Protein AF-A0A6L8C706-F1 (afdb_monomer)

pLDDT: mean 71.04, std 16.77, range [34.81, 89.0]

Structure (mmCIF, N/CA/C/O backbone):
data_AF-A0A6L8C706-F1
#
_entry.id   AF-A0A6L8C706-F1
#
loop_
_atom_site.group_PDB
_atom_site.id
_atom_site.type_symbol
_atom_site.label_atom_id
_atom_site.label_alt_id
_atom_site.label_comp_id
_atom_site.label_asym_id
_atom_site.label_entity_id
_atom_site.label_seq_id
_atom_site.pdbx_PDB_ins_code
_atom_site.Cartn_x
_atom_site.Cartn_y
_atom_site.Cartn_z
_atom_site.occupancy
_atom_site.B_iso_or_equiv
_atom_site.auth_seq_id
_atom_site.auth_comp_id
_atom_site.auth_asym_id
_atom_site.auth_atom_id
_atom_site.pdbx_PDB_model_num
ATOM 1 N N . MET A 1 1 ? 4.027 15.608 -23.611 1.00 65.1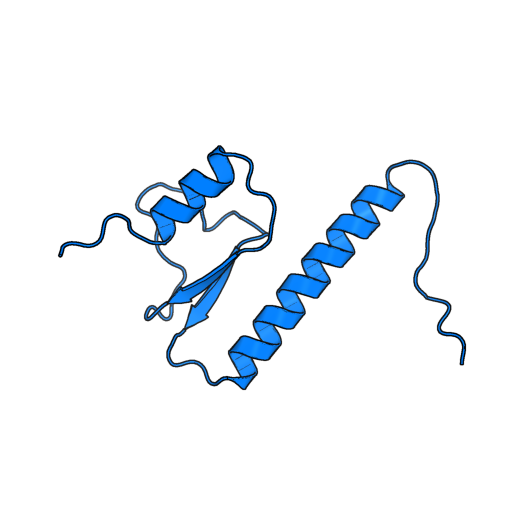9 1 MET A N 1
ATOM 2 C CA . MET A 1 1 ? 3.405 16.064 -22.347 1.00 65.19 1 MET A CA 1
ATOM 3 C C . MET A 1 1 ? 4.280 15.577 -21.198 1.00 65.19 1 MET A C 1
ATOM 5 O O . MET A 1 1 ? 4.628 14.403 -21.201 1.00 65.19 1 MET A O 1
ATOM 9 N N . LYS A 1 2 ? 4.740 16.453 -20.296 1.00 69.62 2 LYS A N 1
ATOM 10 C CA . LYS A 1 2 ? 5.639 16.053 -19.197 1.00 69.62 2 LYS A CA 1
ATOM 11 C C . LYS A 1 2 ? 4.795 15.627 -17.981 1.00 69.62 2 LYS A C 1
ATOM 13 O O . LYS A 1 2 ? 3.790 16.289 -17.727 1.00 69.62 2 LYS A O 1
ATOM 18 N N . PRO A 1 3 ? 5.154 14.557 -17.249 1.00 79.38 3 PRO A N 1
ATOM 19 C CA . PRO A 1 3 ? 4.415 14.149 -16.054 1.00 79.38 3 PRO A CA 1
ATOM 20 C C . PRO A 1 3 ? 4.396 15.257 -14.993 1.00 79.38 3 PRO A C 1
ATOM 22 O O . PRO A 1 3 ? 5.424 15.891 -14.756 1.00 79.38 3 PRO A O 1
ATOM 25 N N . SER A 1 4 ? 3.247 15.465 -14.346 1.00 82.69 4 SER A N 1
ATOM 26 C CA . SER A 1 4 ? 3.056 16.544 -13.364 1.00 82.69 4 SER A CA 1
ATOM 27 C C . SER A 1 4 ? 3.665 16.242 -11.991 1.00 82.69 4 SER A C 1
ATOM 29 O O . SER A 1 4 ? 4.140 17.156 -11.327 1.00 82.69 4 SER A O 1
ATOM 31 N N . PHE A 1 5 ? 3.663 14.975 -11.560 1.00 80.56 5 PHE A N 1
ATOM 32 C CA . PHE A 1 5 ? 4.131 14.559 -10.232 1.00 80.56 5 PHE A CA 1
ATOM 33 C C . PHE A 1 5 ? 4.775 13.173 -10.273 1.00 80.56 5 PHE A C 1
ATOM 35 O O . PHE A 1 5 ? 4.429 12.343 -11.118 1.00 80.56 5 PHE A O 1
ATOM 42 N N . ARG A 1 6 ? 5.675 12.893 -9.323 1.00 82.88 6 ARG A N 1
ATOM 43 C CA . ARG A 1 6 ? 6.043 11.512 -8.985 1.00 82.88 6 ARG A CA 1
ATOM 44 C C . ARG A 1 6 ? 4.964 10.936 -8.066 1.00 82.88 6 ARG A C 1
ATOM 46 O O . ARG A 1 6 ? 4.407 11.656 -7.241 1.00 82.88 6 ARG A O 1
ATOM 53 N N . GLY A 1 7 ? 4.686 9.636 -8.181 1.00 81.25 7 GLY A N 1
ATOM 54 C CA . GLY A 1 7 ? 3.664 8.974 -7.354 1.00 81.25 7 GLY A CA 1
ATOM 55 C C . GLY A 1 7 ? 3.932 9.108 -5.851 1.00 81.25 7 GLY A C 1
ATOM 56 O O . GLY A 1 7 ? 3.009 9.344 -5.083 1.00 81.25 7 GLY A O 1
ATOM 57 N N . ALA A 1 8 ? 5.206 9.057 -5.458 1.00 79.31 8 ALA A N 1
ATOM 58 C CA . ALA A 1 8 ? 5.642 9.282 -4.085 1.00 79.31 8 ALA A CA 1
ATOM 59 C C . ALA A 1 8 ? 5.224 10.667 -3.544 1.00 79.31 8 ALA A C 1
ATOM 61 O O . ALA A 1 8 ? 4.588 10.772 -2.497 1.00 79.31 8 ALA A O 1
ATOM 62 N N . ASP A 1 9 ? 5.508 11.726 -4.306 1.00 82.62 9 ASP A N 1
ATOM 63 C CA . ASP A 1 9 ? 5.180 13.102 -3.918 1.00 82.62 9 ASP A CA 1
ATOM 64 C C . ASP A 1 9 ? 3.660 13.320 -3.826 1.00 82.62 9 ASP A C 1
ATOM 66 O O . ASP A 1 9 ? 3.178 14.096 -2.998 1.00 82.62 9 ASP A O 1
ATOM 70 N N . LEU A 1 10 ? 2.887 12.628 -4.672 1.00 85.62 10 LEU A N 1
ATOM 71 C CA . LEU A 1 10 ? 1.427 12.672 -4.638 1.00 85.62 10 LEU A CA 1
ATOM 72 C C . LEU A 1 10 ? 0.871 12.060 -3.347 1.00 85.62 10 LEU A C 1
ATOM 74 O O . LEU A 1 10 ? -0.036 12.639 -2.757 1.00 85.62 10 LEU A O 1
ATOM 78 N N . ILE A 1 11 ? 1.422 10.937 -2.882 1.00 85.19 11 ILE A N 1
ATOM 79 C CA . ILE A 1 11 ? 0.979 10.288 -1.638 1.00 85.19 11 ILE A CA 1
ATOM 80 C C . ILE A 1 11 ? 1.201 11.208 -0.443 1.00 85.19 11 ILE A C 1
ATOM 82 O O . ILE A 1 11 ? 0.266 11.437 0.324 1.00 85.19 11 ILE A O 1
ATOM 86 N N . GLY A 1 12 ? 2.385 11.820 -0.340 1.00 83.38 12 GLY A N 1
ATOM 87 C CA . GLY A 1 12 ? 2.664 12.800 0.711 1.00 83.38 12 GLY A CA 1
ATOM 88 C C . GLY A 1 12 ? 1.654 13.955 0.709 1.00 83.38 12 GLY A C 1
ATOM 89 O O . GLY A 1 12 ? 1.142 14.341 1.760 1.00 83.38 12 GLY A O 1
ATOM 90 N N . LYS A 1 13 ? 1.283 14.468 -0.475 1.00 86.44 13 LYS A N 1
ATOM 91 C CA . LYS A 1 13 ? 0.238 15.501 -0.607 1.00 86.44 13 LYS A CA 1
ATOM 92 C C . LYS A 1 13 ? -1.146 15.005 -0.191 1.00 86.44 13 LYS A C 1
ATOM 94 O O . LYS A 1 13 ? -1.850 15.716 0.519 1.00 86.44 13 LYS A O 1
ATOM 99 N N . LEU A 1 14 ? -1.539 13.802 -0.608 1.00 87.31 14 LEU A N 1
ATOM 100 C CA . LEU A 1 14 ? -2.828 13.211 -0.244 1.00 87.31 14 LEU A CA 1
ATOM 101 C C . LEU A 1 14 ? -2.950 13.045 1.275 1.00 87.31 14 LEU A C 1
ATOM 103 O O . LEU A 1 14 ? -3.962 13.445 1.851 1.00 87.31 14 LEU A O 1
ATOM 107 N N . ARG A 1 15 ? -1.907 12.529 1.935 1.00 85.62 15 ARG A N 1
ATOM 108 C CA . ARG A 1 15 ? -1.877 12.380 3.397 1.00 85.62 15 ARG A CA 1
ATOM 109 C C . ARG A 1 15 ? -1.950 13.720 4.118 1.00 85.62 15 ARG A C 1
ATOM 111 O O . ARG A 1 15 ? -2.773 13.864 5.020 1.00 85.62 15 ARG A O 1
ATOM 118 N N . LYS A 1 16 ? -1.179 14.719 3.674 1.00 86.69 16 LYS A N 1
ATOM 119 C CA . LYS A 1 16 ? -1.240 16.091 4.217 1.00 86.69 16 LYS A CA 1
ATOM 120 C C . LYS A 1 16 ? -2.633 16.717 4.068 1.00 86.69 16 LYS A C 1
ATOM 122 O O . LYS A 1 16 ? -3.065 17.443 4.954 1.00 86.69 16 LYS A O 1
ATOM 127 N N . ASN A 1 17 ? -3.369 16.360 3.013 1.00 89.00 17 ASN A N 1
ATOM 128 C CA . ASN A 1 17 ? -4.751 16.793 2.783 1.00 89.00 17 ASN A CA 1
ATOM 129 C C . ASN A 1 17 ? -5.809 15.932 3.505 1.00 89.00 17 ASN A C 1
ATOM 131 O O . ASN A 1 17 ? -7.001 16.074 3.242 1.00 89.00 17 ASN A O 1
ATOM 135 N N . GLY A 1 18 ? -5.404 15.028 4.401 1.00 84.31 18 GLY A N 1
ATOM 136 C CA . GLY A 1 18 ? -6.327 14.233 5.212 1.00 84.31 18 GLY A CA 1
ATOM 137 C C . GLY A 1 18 ? -6.906 13.003 4.511 1.00 84.31 18 GLY A C 1
ATOM 138 O O . GLY A 1 18 ? -7.887 12.438 4.997 1.00 84.31 18 GLY A O 1
ATOM 139 N N . PHE A 1 19 ? -6.320 12.549 3.401 1.00 87.94 19 PHE A N 1
ATOM 140 C CA . PHE A 1 19 ? -6.702 11.281 2.782 1.00 87.94 19 PHE A CA 1
ATOM 141 C C . PHE A 1 19 ? -6.317 10.111 3.701 1.00 87.94 19 PHE A C 1
ATOM 143 O O . PHE A 1 19 ? -5.140 9.909 3.998 1.00 87.94 19 PHE A O 1
ATOM 150 N N . LYS A 1 20 ? -7.303 9.328 4.154 1.00 84.75 20 LYS A N 1
ATOM 151 C CA . LYS A 1 20 ? -7.137 8.271 5.179 1.00 84.75 20 LYS A CA 1
ATOM 152 C C . LYS A 1 20 ? -7.302 6.843 4.656 1.00 84.75 20 LYS A C 1
ATOM 154 O O . LYS A 1 20 ? -7.214 5.904 5.439 1.00 84.75 20 LYS A O 1
ATOM 159 N N . TYR A 1 21 ? -7.562 6.672 3.364 1.00 86.81 21 TYR A N 1
ATOM 160 C CA . TYR A 1 21 ? -7.761 5.346 2.781 1.00 86.81 21 TYR A CA 1
ATOM 161 C C . TYR A 1 21 ? -6.432 4.658 2.468 1.00 86.81 21 TYR A C 1
ATOM 163 O O . TYR A 1 21 ? -5.417 5.342 2.285 1.00 86.81 21 TYR A O 1
ATOM 171 N N . PRO A 1 22 ? -6.416 3.322 2.384 1.00 87.88 22 PRO A N 1
ATOM 172 C CA . PRO A 1 22 ? -5.228 2.603 1.966 1.00 87.88 22 PRO A CA 1
ATOM 173 C C . PRO A 1 22 ? -4.841 2.947 0.526 1.00 87.88 22 PRO A C 1
ATOM 175 O O . PRO A 1 22 ? -5.702 3.194 -0.319 1.00 87.88 22 PRO A O 1
ATOM 178 N N . ILE A 1 23 ? -3.540 2.988 0.252 1.00 88.44 23 ILE A N 1
ATOM 179 C CA . ILE A 1 23 ? -2.993 3.262 -1.078 1.00 88.44 23 ILE A CA 1
ATOM 180 C C . ILE A 1 23 ? -2.129 2.076 -1.498 1.00 88.44 23 ILE A C 1
ATOM 182 O O . ILE A 1 23 ? -1.196 1.710 -0.786 1.00 88.44 23 ILE A O 1
ATOM 186 N N . LEU A 1 24 ? -2.417 1.495 -2.663 1.00 88.38 24 LEU A N 1
ATOM 187 C CA . LEU A 1 24 ? -1.575 0.474 -3.282 1.00 88.38 24 LEU A CA 1
ATOM 188 C C . LEU A 1 24 ? -0.850 1.066 -4.489 1.00 88.38 24 LEU A C 1
ATOM 190 O O . LEU A 1 24 ? -1.478 1.472 -5.469 1.00 88.38 24 LEU A O 1
ATOM 194 N N . MET A 1 25 ? 0.477 1.116 -4.440 1.00 87.44 25 MET A N 1
ATOM 195 C CA . MET A 1 25 ? 1.283 1.632 -5.542 1.00 87.44 25 MET A CA 1
ATOM 196 C C . MET A 1 25 ? 1.668 0.533 -6.527 1.00 87.44 25 MET A C 1
ATOM 198 O O . MET A 1 25 ? 2.362 -0.412 -6.168 1.00 87.44 25 MET A O 1
ATOM 202 N N . LEU A 1 26 ? 1.335 0.718 -7.805 1.00 88.00 26 LEU A N 1
ATOM 203 C CA . LEU A 1 26 ? 1.867 -0.102 -8.897 1.00 88.00 26 LEU A CA 1
ATOM 204 C C . LEU A 1 26 ? 3.134 0.539 -9.468 1.00 88.00 26 LEU A C 1
ATOM 206 O O . LEU A 1 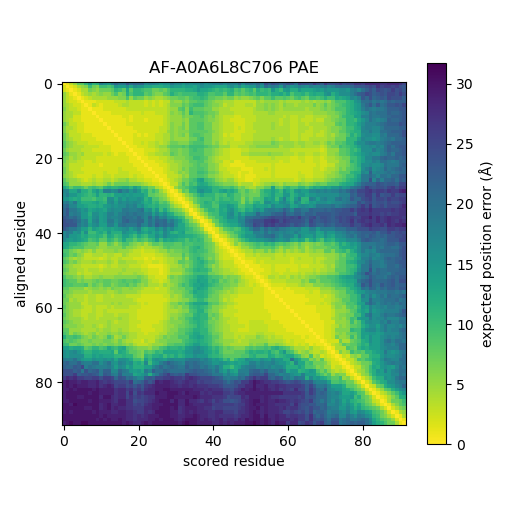26 ? 3.077 1.561 -10.159 1.00 88.00 26 LEU A O 1
ATOM 210 N N . THR A 1 27 ? 4.290 -0.064 -9.207 1.00 84.56 27 THR A N 1
ATOM 211 C CA . THR A 1 27 ? 5.597 0.521 -9.542 1.00 84.56 27 THR A CA 1
ATOM 212 C C . THR A 1 27 ? 6.450 -0.414 -10.394 1.00 84.56 27 THR A C 1
ATOM 214 O O . THR A 1 27 ? 6.357 -1.622 -10.287 1.00 84.56 27 THR A O 1
ATOM 217 N N . GLY A 1 28 ? 7.293 0.127 -11.276 1.00 80.88 28 GLY A N 1
ATOM 218 C CA . GLY A 1 28 ? 8.315 -0.679 -11.966 1.00 80.88 28 GLY A CA 1
ATOM 219 C C . GLY A 1 28 ? 9.543 -0.968 -11.094 1.00 80.88 28 GLY A C 1
ATOM 220 O O . GLY A 1 28 ? 10.464 -1.646 -11.535 1.00 80.88 28 GLY A O 1
ATOM 221 N N . GLN A 1 29 ? 9.590 -0.405 -9.886 1.00 70.12 29 GLN A N 1
ATOM 222 C CA . GLN A 1 29 ? 10.692 -0.575 -8.948 1.00 70.12 29 GLN A CA 1
ATOM 223 C C . GLN A 1 29 ? 10.422 -1.785 -8.051 1.00 70.12 29 GLN A C 1
ATOM 225 O O . GLN A 1 29 ? 9.325 -1.946 -7.528 1.00 70.12 29 GLN A O 1
ATOM 230 N N . ILE A 1 30 ? 11.437 -2.631 -7.877 1.00 58.72 30 ILE A N 1
ATOM 231 C CA . ILE A 1 30 ? 11.360 -3.850 -7.052 1.00 58.72 30 ILE A CA 1
ATOM 232 C C . ILE A 1 30 ? 11.499 -3.504 -5.557 1.00 58.72 30 ILE A C 1
ATOM 234 O O . ILE A 1 30 ? 11.129 -4.282 -4.684 1.00 58.72 30 ILE A O 1
ATOM 238 N N . THR A 1 31 ? 12.016 -2.314 -5.254 1.00 60.16 31 THR A N 1
ATOM 239 C CA . THR A 1 31 ? 12.208 -1.794 -3.901 1.00 60.16 31 THR A CA 1
ATOM 240 C C . THR A 1 31 ? 11.206 -0.686 -3.593 1.00 60.16 31 THR A C 1
ATOM 242 O O . THR A 1 31 ? 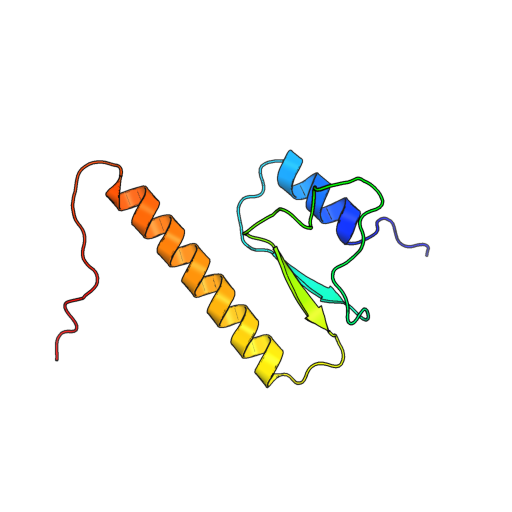10.706 -0.021 -4.505 1.00 60.16 31 THR A O 1
ATOM 245 N N . ALA A 1 32 ? 10.929 -0.481 -2.300 1.00 58.56 32 ALA A N 1
ATOM 246 C CA . ALA A 1 32 ? 10.097 0.622 -1.831 1.00 58.56 32 ALA A CA 1
ATOM 247 C C . ALA A 1 32 ? 10.541 1.944 -2.487 1.00 58.56 32 ALA A C 1
ATOM 249 O O . ALA A 1 32 ? 11.751 2.214 -2.536 1.00 58.56 32 ALA A O 1
ATOM 250 N N . PRO A 1 33 ? 9.604 2.776 -2.983 1.00 58.03 33 PRO A N 1
ATOM 251 C CA . PRO A 1 33 ? 9.953 4.054 -3.581 1.00 58.03 33 PRO A CA 1
ATOM 252 C C . PRO A 1 33 ? 10.747 4.882 -2.572 1.00 58.03 33 PRO A C 1
ATOM 254 O O . PRO A 1 33 ? 10.233 5.261 -1.519 1.00 58.03 33 PRO A O 1
ATOM 257 N N . LYS A 1 34 ? 12.013 5.168 -2.884 1.00 51.84 34 LYS A N 1
ATOM 258 C CA . LYS A 1 34 ? 12.812 6.096 -2.085 1.00 51.84 34 LYS A CA 1
ATOM 259 C C . LYS A 1 34 ? 12.274 7.500 -2.344 1.00 51.84 34 LYS A C 1
ATOM 261 O O . LYS A 1 34 ? 12.516 8.074 -3.405 1.00 51.84 34 LYS A O 1
ATOM 266 N N . GLY A 1 35 ? 11.479 8.012 -1.409 1.00 50.91 35 GLY A N 1
ATOM 267 C 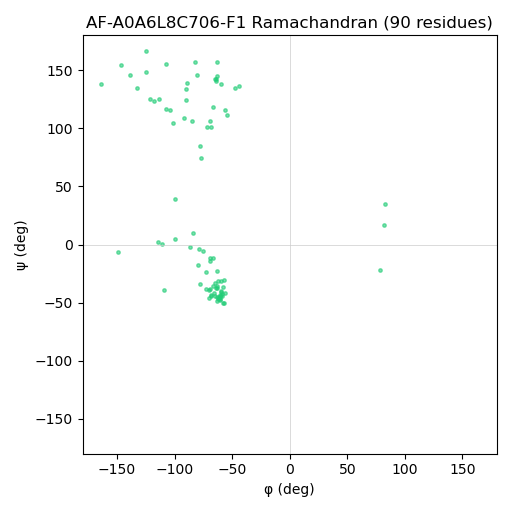CA . GLY A 1 35 ? 11.099 9.418 -1.384 1.00 50.91 35 GLY A CA 1
ATOM 268 C C . GLY A 1 35 ? 12.336 10.285 -1.153 1.00 50.91 35 GLY A C 1
ATOM 269 O O . GLY A 1 35 ? 13.227 9.915 -0.394 1.00 50.91 35 GLY A O 1
ATOM 270 N N . ASN A 1 36 ? 12.394 11.437 -1.819 1.00 46.12 36 ASN A N 1
ATOM 271 C CA . ASN A 1 36 ? 13.484 12.408 -1.662 1.00 46.12 36 ASN A CA 1
ATOM 272 C C . ASN A 1 36 ? 13.368 13.201 -0.344 1.00 46.12 36 ASN A C 1
ATOM 274 O O . ASN A 1 36 ? 14.225 14.026 -0.046 1.00 46.12 36 ASN A O 1
ATOM 278 N N . GLN A 1 37 ? 12.282 12.999 0.402 1.00 46.25 37 GLN A N 1
ATOM 279 C CA . GLN A 1 37 ? 12.081 13.521 1.742 1.00 46.25 37 GLN A CA 1
ATOM 280 C C . GLN A 1 37 ? 11.937 12.319 2.664 1.00 46.25 37 GLN A C 1
ATOM 282 O O . GLN A 1 37 ? 11.140 11.413 2.407 1.00 46.25 37 GLN A O 1
ATOM 287 N N . GLU A 1 38 ? 12.802 12.288 3.669 1.00 39.50 38 GLU A N 1
ATOM 288 C CA . GLU A 1 38 ? 12.846 11.295 4.728 1.00 39.50 38 GLU A CA 1
ATOM 289 C C . GLU A 1 38 ? 11.423 11.000 5.242 1.00 39.50 38 GLU A C 1
ATOM 291 O O . GLU A 1 38 ? 10.627 11.908 5.459 1.00 39.50 38 GLU A O 1
ATOM 296 N N . SER A 1 39 ? 11.101 9.722 5.446 1.00 43.00 39 SER A N 1
ATOM 297 C CA . SER A 1 39 ? 9.981 9.206 6.261 1.00 43.00 39 SER A CA 1
ATOM 298 C C . SER A 1 39 ? 8.523 9.188 5.744 1.00 43.00 39 SER A C 1
ATOM 300 O O . SER A 1 39 ? 7.784 8.322 6.207 1.00 43.00 39 SER A O 1
ATOM 302 N N . ASP A 1 40 ? 8.089 9.979 4.754 1.00 51.38 40 ASP A N 1
ATOM 303 C CA . ASP A 1 40 ? 6.628 10.127 4.493 1.00 51.38 40 ASP A CA 1
ATOM 304 C C . ASP A 1 40 ? 5.913 8.908 3.844 1.00 51.38 40 ASP A C 1
ATOM 306 O O . ASP A 1 40 ? 4.702 8.763 3.991 1.00 51.38 40 ASP A O 1
ATOM 310 N N . ILE A 1 41 ? 6.621 8.020 3.130 1.00 53.91 41 ILE A N 1
ATOM 311 C CA . ILE A 1 41 ? 6.027 6.792 2.531 1.00 53.91 41 ILE A CA 1
ATOM 312 C C . ILE A 1 41 ? 6.494 5.537 3.259 1.00 53.91 41 ILE A C 1
ATOM 314 O O . ILE A 1 41 ? 5.718 4.617 3.481 1.00 53.91 41 ILE A O 1
ATOM 318 N N . VAL A 1 42 ? 7.772 5.509 3.647 1.00 52.25 42 VAL A N 1
ATOM 319 C CA . VAL A 1 42 ? 8.401 4.364 4.325 1.00 52.25 42 VAL A CA 1
ATOM 320 C C . VAL A 1 42 ? 7.858 4.187 5.756 1.00 52.25 42 VAL A C 1
ATOM 322 O O . VAL A 1 42 ? 8.064 3.138 6.356 1.00 52.25 42 VAL A O 1
ATOM 325 N N . GLY A 1 43 ? 7.121 5.171 6.282 1.00 57.12 43 GLY A N 1
ATOM 326 C CA . GLY A 1 43 ? 6.441 5.105 7.576 1.00 57.12 43 GLY A CA 1
ATOM 327 C C . GLY A 1 43 ? 4.911 5.142 7.524 1.00 57.12 43 GLY A C 1
ATOM 328 O O . GLY A 1 43 ? 4.307 5.152 8.592 1.00 57.12 43 GLY A O 1
ATOM 329 N N . ASP A 1 44 ? 4.269 5.181 6.348 1.00 70.19 44 ASP A N 1
ATOM 330 C CA . ASP A 1 44 ? 2.802 5.170 6.269 1.00 70.19 44 ASP A CA 1
ATOM 331 C C . ASP A 1 44 ? 2.274 3.725 6.317 1.00 70.19 44 ASP A C 1
ATOM 333 O O . ASP A 1 44 ? 2.359 3.016 5.310 1.00 70.19 44 ASP A O 1
ATOM 337 N N . PRO A 1 45 ? 1.678 3.278 7.440 1.00 69.31 45 PRO A N 1
ATOM 338 C CA . PRO A 1 45 ? 1.200 1.904 7.585 1.00 69.31 45 PRO A CA 1
ATOM 339 C C . PRO A 1 45 ? 0.030 1.574 6.647 1.00 69.31 45 PRO A C 1
ATOM 341 O O . PRO A 1 45 ? -0.349 0.412 6.523 1.00 69.31 45 PRO A O 1
ATOM 344 N N . LEU A 1 46 ? -0.566 2.582 5.999 1.00 75.62 46 LEU A N 1
ATOM 345 C CA . LEU A 1 46 ? -1.669 2.422 5.057 1.00 75.62 46 LEU A CA 1
ATOM 346 C C . LEU A 1 46 ? -1.215 2.454 3.591 1.00 75.62 46 LEU A C 1
ATOM 348 O O . LEU A 1 46 ? -2.070 2.419 2.703 1.00 75.62 46 LEU A O 1
ATOM 352 N N . THR A 1 47 ? 0.090 2.516 3.316 1.00 82.00 47 THR A N 1
ATOM 353 C CA . THR A 1 47 ? 0.631 2.482 1.952 1.00 82.00 47 THR A CA 1
ATOM 354 C C . THR A 1 47 ? 1.440 1.207 1.716 1.00 82.00 47 THR A C 1
ATOM 356 O O . THR A 1 47 ? 2.388 0.920 2.437 1.00 82.00 47 THR A O 1
ATOM 359 N N . ASP A 1 48 ? 1.086 0.462 0.667 1.00 82.56 48 ASP A N 1
ATOM 360 C CA . ASP A 1 48 ? 1.819 -0.723 0.198 1.00 82.56 48 ASP A CA 1
ATOM 361 C C . ASP A 1 48 ? 2.187 -0.560 -1.289 1.00 82.56 48 ASP A C 1
ATOM 363 O O . ASP A 1 48 ? 1.688 0.337 -1.981 1.00 82.56 48 ASP A O 1
ATOM 367 N N . TYR A 1 49 ? 3.076 -1.406 -1.808 1.00 84.81 49 TYR A N 1
ATOM 368 C CA . TYR A 1 49 ? 3.523 -1.363 -3.198 1.00 84.81 49 TYR A CA 1
ATOM 369 C C . TYR A 1 49 ? 3.646 -2.754 -3.821 1.00 84.81 49 TYR A C 1
ATOM 371 O O . TYR A 1 49 ? 4.024 -3.736 -3.188 1.00 84.81 49 TYR A O 1
ATOM 379 N N . VAL A 1 50 ? 3.350 -2.823 -5.117 1.00 86.25 50 VAL A N 1
ATOM 380 C CA . VAL A 1 50 ? 3.436 -4.033 -5.933 1.00 86.25 50 VAL A CA 1
ATOM 381 C C . VAL A 1 50 ? 4.173 -3.703 -7.223 1.00 86.25 50 VAL A C 1
ATOM 383 O O . VAL A 1 50 ? 3.915 -2.683 -7.873 1.00 86.25 50 VAL A O 1
ATOM 386 N N . SER A 1 51 ? 5.113 -4.572 -7.598 1.00 84.50 51 SER A N 1
ATOM 387 C CA . SER A 1 51 ? 5.813 -4.440 -8.874 1.00 84.50 51 SER A CA 1
ATOM 388 C C . SER A 1 51 ? 4.835 -4.610 -10.038 1.00 84.50 51 SER A C 1
ATOM 390 O O . SER A 1 51 ? 4.008 -5.512 -10.027 1.00 84.50 51 SER A O 1
ATOM 392 N N . LYS A 1 52 ? 4.971 -3.823 -11.104 1.00 85.44 52 LYS A N 1
ATOM 393 C CA . LYS A 1 52 ? 4.212 -3.998 -12.355 1.00 85.44 52 LYS A CA 1
ATOM 394 C C . LYS A 1 52 ? 4.512 -5.325 -13.047 1.00 85.44 52 LYS A C 1
ATOM 396 O O . LYS A 1 52 ? 3.712 -5.778 -13.852 1.00 85.44 52 LYS A O 1
ATOM 401 N N . THR A 1 53 ? 5.669 -5.915 -12.758 1.00 85.12 53 THR A N 1
ATOM 402 C CA . THR A 1 53 ? 6.049 -7.247 -13.243 1.00 85.12 53 THR A CA 1
ATOM 403 C C . THR A 1 53 ? 5.552 -8.368 -12.335 1.00 85.12 53 THR A C 1
ATOM 405 O O . THR A 1 53 ? 5.776 -9.536 -12.641 1.00 85.12 53 THR A O 1
ATOM 408 N N . ALA A 1 54 ? 4.897 -8.041 -11.217 1.00 80.62 54 ALA A N 1
ATOM 409 C CA . ALA A 1 54 ? 4.224 -9.040 -10.408 1.00 80.62 54 ALA A CA 1
ATOM 410 C C . ALA A 1 54 ? 3.061 -9.656 -11.193 1.00 80.62 54 ALA A C 1
ATOM 412 O O . ALA A 1 54 ? 2.340 -8.957 -11.905 1.00 80.62 54 ALA A O 1
ATOM 413 N N . GLY A 1 55 ? 2.854 -10.961 -11.027 1.00 84.38 55 GLY A N 1
ATOM 414 C CA . GLY A 1 55 ? 1.661 -11.627 -11.540 1.00 84.38 55 GLY A CA 1
ATOM 415 C C . GLY A 1 55 ? 0.381 -11.090 -10.889 1.00 84.38 55 GLY A C 1
ATOM 416 O O . GLY A 1 55 ? 0.402 -10.574 -9.767 1.00 84.38 55 GLY A O 1
ATOM 417 N N . TYR A 1 56 ? -0.749 -11.253 -11.582 1.00 87.50 56 TYR A N 1
ATOM 418 C CA . TYR A 1 56 ? -2.063 -10.801 -11.106 1.00 87.50 56 TYR A CA 1
ATOM 419 C C . TYR A 1 56 ? -2.458 -11.398 -9.751 1.00 87.50 56 TYR A C 1
ATOM 421 O O . TYR A 1 56 ? -3.120 -10.735 -8.957 1.00 87.50 56 TYR A O 1
ATOM 429 N N . GLU A 1 57 ? -2.005 -12.615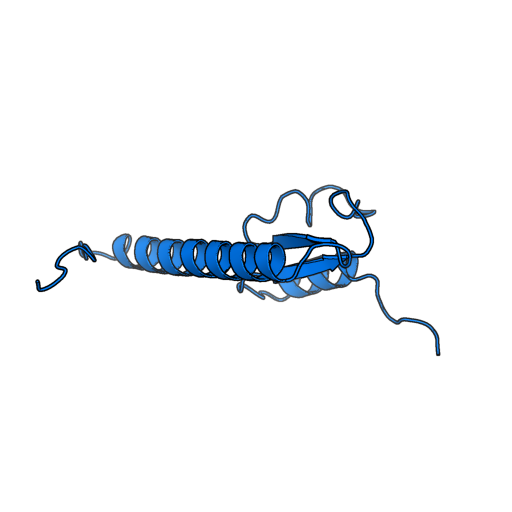 -9.459 1.00 86.12 57 GLU A N 1
ATOM 430 C CA . GLU A 1 57 ? -2.233 -13.298 -8.183 1.00 86.12 57 GLU A CA 1
ATOM 431 C C . GLU A 1 57 ? -1.648 -12.512 -7.005 1.00 86.12 57 GLU A C 1
ATOM 433 O O . GLU A 1 57 ? -2.321 -12.304 -5.997 1.00 86.12 57 GLU A O 1
ATOM 438 N N . LEU A 1 58 ? -0.419 -12.001 -7.152 1.00 84.31 58 LEU A N 1
ATOM 439 C CA . LEU A 1 58 ? 0.236 -11.219 -6.106 1.00 84.31 58 LEU A CA 1
ATOM 440 C C . LEU A 1 58 ? -0.451 -9.863 -5.913 1.00 84.31 58 LEU A C 1
ATOM 442 O O . LEU A 1 58 ? -0.614 -9.418 -4.779 1.00 84.31 58 LEU A O 1
ATOM 446 N N . LEU A 1 59 ? -0.892 -9.224 -7.001 1.00 86.44 59 LEU A N 1
ATOM 447 C CA . LEU A 1 59 ? -1.686 -7.998 -6.921 1.00 86.44 59 LEU A CA 1
ATOM 448 C C . LEU A 1 59 ? -3.007 -8.236 -6.173 1.00 86.44 59 LEU A C 1
ATOM 450 O O . LEU A 1 59 ? -3.344 -7.470 -5.272 1.00 86.44 59 LEU A O 1
ATOM 454 N N . GLY A 1 60 ? -3.723 -9.311 -6.511 1.00 85.31 60 GLY A N 1
ATOM 455 C CA . GLY A 1 60 ? -4.970 -9.691 -5.849 1.00 85.31 60 GLY A CA 1
ATOM 456 C C . GLY A 1 60 ? -4.773 -9.970 -4.359 1.00 85.31 60 GLY A C 1
ATOM 457 O O . GLY A 1 60 ? -5.491 -9.415 -3.529 1.00 85.31 60 GLY A O 1
ATOM 458 N N . ALA A 1 61 ? -3.752 -10.753 -4.005 1.00 85.81 61 ALA A N 1
ATOM 459 C CA . ALA A 1 61 ? -3.421 -11.048 -2.612 1.00 85.81 61 ALA A CA 1
ATOM 460 C C . ALA A 1 61 ? -3.097 -9.777 -1.808 1.00 85.81 61 ALA A C 1
ATOM 462 O O . ALA A 1 61 ? -3.535 -9.630 -0.667 1.00 85.81 61 ALA A O 1
ATOM 463 N N . ARG A 1 62 ? -2.371 -8.830 -2.414 1.00 86.38 62 ARG A N 1
ATOM 464 C CA . ARG A 1 62 ? -2.001 -7.552 -1.787 1.00 86.38 62 ARG A CA 1
ATOM 465 C C . ARG A 1 62 ? -3.202 -6.638 -1.579 1.00 86.38 62 ARG A C 1
ATOM 467 O O . ARG A 1 62 ? -3.359 -6.100 -0.487 1.00 86.38 62 ARG A O 1
ATOM 474 N N . LEU A 1 63 ? -4.079 -6.529 -2.577 1.00 87.00 63 LEU A N 1
ATOM 475 C CA . LEU A 1 63 ? -5.342 -5.796 -2.454 1.00 87.00 63 LEU A CA 1
ATOM 476 C C . LEU A 1 63 ? -6.197 -6.346 -1.309 1.00 87.00 63 LEU A C 1
ATOM 478 O O . LEU A 1 63 ? -6.616 -5.584 -0.440 1.00 87.00 63 LEU A O 1
ATOM 482 N N . LEU A 1 64 ? -6.408 -7.665 -1.274 1.00 86.88 64 LEU A N 1
ATOM 483 C CA . LEU A 1 64 ? -7.194 -8.313 -0.220 1.00 86.88 64 LEU A CA 1
ATOM 484 C C . LEU A 1 64 ? -6.574 -8.101 1.163 1.00 86.88 64 LEU A C 1
ATOM 486 O O . LEU A 1 64 ? -7.275 -7.736 2.104 1.00 86.88 64 LEU A O 1
ATOM 490 N N . SER A 1 65 ? -5.256 -8.271 1.287 1.00 84.31 65 SER A N 1
ATOM 491 C CA . SER A 1 65 ? -4.551 -8.034 2.547 1.00 84.31 65 SER A CA 1
ATOM 492 C C . SER A 1 65 ? -4.719 -6.595 3.037 1.00 84.31 65 SER A C 1
ATOM 494 O O . SER A 1 65 ? -4.889 -6.376 4.233 1.00 84.31 65 SER A O 1
ATOM 496 N N . GLN A 1 66 ? -4.663 -5.614 2.137 1.00 84.94 66 GLN A N 1
ATOM 497 C CA . GLN A 1 66 ? -4.747 -4.206 2.504 1.00 84.94 66 GLN A CA 1
ATOM 498 C C . GLN A 1 66 ? -6.170 -3.795 2.914 1.00 84.94 66 GLN A C 1
ATOM 500 O O . GLN A 1 66 ? -6.331 -3.035 3.871 1.00 84.94 66 GLN A O 1
ATOM 505 N N . LEU A 1 67 ? -7.191 -4.328 2.236 1.00 84.94 67 LEU A N 1
ATOM 506 C CA . LEU A 1 67 ? -8.595 -4.134 2.608 1.00 84.94 67 LEU A CA 1
ATOM 507 C C . LEU A 1 67 ? -8.893 -4.737 3.984 1.00 84.94 67 LEU A C 1
ATOM 509 O O . LEU A 1 67 ? -9.395 -4.028 4.852 1.00 84.94 67 LEU A O 1
ATOM 513 N N . ASN A 1 68 ? -8.482 -5.987 4.224 1.00 82.81 68 ASN A N 1
ATOM 514 C CA . ASN A 1 68 ? -8.690 -6.660 5.510 1.00 82.81 68 ASN A CA 1
ATOM 515 C C . ASN A 1 68 ? -8.043 -5.894 6.675 1.00 82.81 68 ASN A C 1
ATOM 517 O O . ASN A 1 68 ? -8.661 -5.708 7.723 1.00 82.81 68 ASN A O 1
ATOM 521 N N . SER A 1 69 ? -6.807 -5.417 6.498 1.00 79.88 69 SER A N 1
ATOM 522 C CA . SER A 1 69 ? -6.112 -4.618 7.517 1.00 79.88 69 SER A CA 1
ATOM 523 C C . SER A 1 69 ? -6.813 -3.285 7.789 1.00 79.88 69 SER A C 1
ATOM 525 O O . SER A 1 69 ? -6.865 -2.828 8.933 1.00 79.88 69 SER A O 1
ATOM 527 N N . TYR A 1 70 ? -7.366 -2.653 6.752 1.00 82.19 70 TYR A N 1
ATOM 528 C CA . TYR A 1 70 ? -8.099 -1.399 6.891 1.00 82.19 70 TYR A CA 1
ATOM 529 C C . TYR A 1 70 ? -9.440 -1.583 7.604 1.00 82.19 70 TYR A C 1
ATOM 531 O O . TYR A 1 70 ? -9.735 -0.831 8.532 1.00 82.19 70 TYR A O 1
ATOM 539 N N . GLU A 1 71 ? -10.217 -2.597 7.224 1.00 79.44 71 GLU A N 1
ATOM 540 C CA . GLU A 1 71 ? -11.487 -2.940 7.873 1.00 79.44 71 GLU A CA 1
ATOM 541 C C . GLU A 1 71 ? -11.277 -3.311 9.341 1.00 79.44 71 GLU A C 1
ATOM 543 O O . GLU A 1 71 ? -11.938 -2.749 10.211 1.00 79.44 71 GLU A O 1
ATOM 548 N N . THR A 1 72 ? -10.278 -4.148 9.636 1.00 74.44 72 THR A N 1
ATOM 549 C CA . THR A 1 72 ? -9.922 -4.510 11.018 1.00 74.44 72 THR A CA 1
ATOM 550 C C . THR A 1 72 ? -9.551 -3.267 11.835 1.00 74.44 72 THR A C 1
ATOM 552 O O . THR A 1 72 ? -10.007 -3.099 12.963 1.00 74.44 72 THR A O 1
ATOM 555 N N . SER A 1 73 ? -8.782 -2.334 11.255 1.00 69.25 73 SER A N 1
ATOM 556 C CA . SER A 1 73 ? -8.455 -1.064 11.917 1.00 69.25 73 SER A CA 1
ATOM 557 C C . SER A 1 73 ? -9.690 -0.199 12.184 1.00 69.25 73 SER A C 1
ATOM 559 O O . SER A 1 73 ? -9.748 0.476 13.213 1.00 69.25 73 SER A O 1
A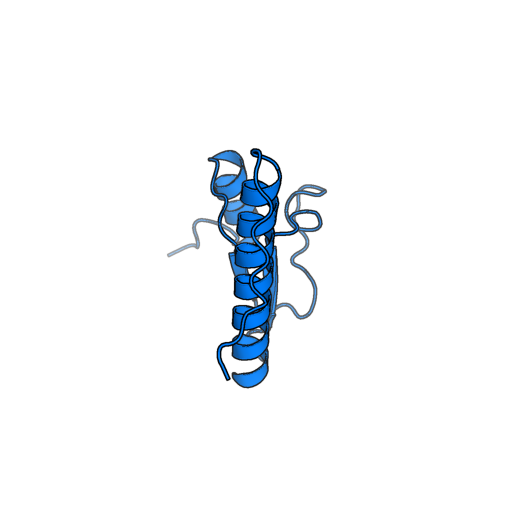TOM 561 N N . LEU A 1 74 ? -10.670 -0.183 11.277 1.00 63.56 74 LEU A N 1
ATOM 562 C CA . LEU A 1 74 ? -11.930 0.530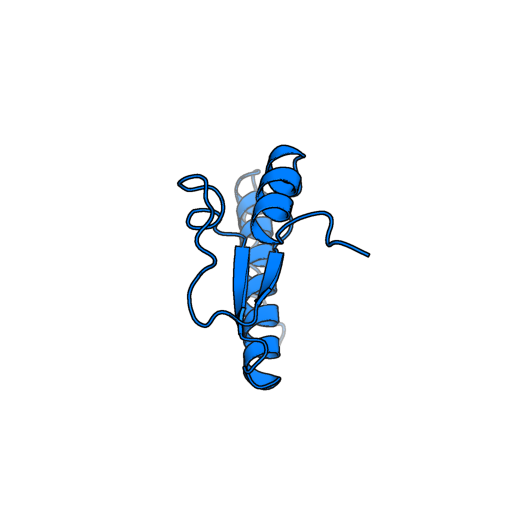 11.485 1.00 63.56 74 LEU A CA 1
ATOM 563 C C . LEU A 1 74 ? -12.767 -0.121 12.589 1.00 63.56 74 LEU A C 1
ATOM 565 O O . LEU A 1 74 ? -13.264 0.590 13.460 1.00 63.56 74 LEU A O 1
ATOM 569 N N . GLU A 1 75 ? -12.879 -1.448 12.595 1.00 61.12 75 GLU A N 1
ATOM 570 C CA . GLU A 1 75 ? -13.569 -2.189 13.652 1.00 61.12 75 GLU A CA 1
ATOM 571 C C . GLU A 1 75 ? -12.925 -1.965 15.022 1.00 61.12 75 GLU A C 1
ATOM 573 O O . GLU A 1 75 ? -13.626 -1.708 15.999 1.00 61.12 75 GLU A O 1
ATOM 578 N N . ASP A 1 76 ? -11.596 -1.985 15.111 1.00 57.03 76 ASP A 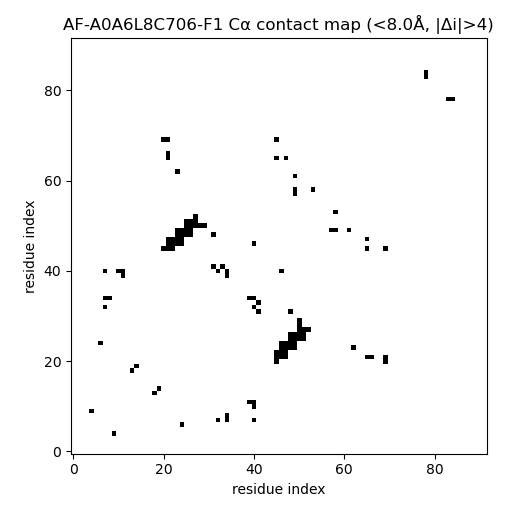N 1
ATOM 579 C CA . ASP A 1 76 ? -10.891 -1.723 16.366 1.00 57.03 76 ASP A CA 1
ATOM 580 C C . ASP A 1 76 ? -11.067 -0.273 16.835 1.00 57.03 76 ASP A C 1
ATOM 582 O O . ASP A 1 76 ? -11.254 -0.028 18.028 1.00 57.03 76 ASP A O 1
ATOM 586 N N . ARG A 1 77 ? -11.115 0.701 15.913 1.00 54.22 77 ARG A N 1
ATOM 587 C CA . ARG A 1 77 ? -11.481 2.091 16.247 1.00 54.22 77 ARG A CA 1
ATOM 588 C C . ARG A 1 77 ? -12.913 2.198 16.775 1.00 54.22 77 ARG A C 1
ATOM 590 O O . ARG A 1 77 ? -13.152 3.005 17.668 1.00 54.22 77 ARG A O 1
ATOM 597 N N . LEU A 1 78 ? -13.846 1.396 16.258 1.00 51.19 78 LEU A N 1
ATOM 598 C CA . LEU A 1 78 ? -15.231 1.348 16.741 1.00 51.19 78 LEU A CA 1
ATOM 599 C C . LEU A 1 78 ? -15.330 0.701 18.134 1.00 51.19 78 LEU A C 1
ATOM 601 O O . LEU A 1 78 ? -16.063 1.209 18.982 1.00 51.19 78 LEU A O 1
ATOM 605 N N . LYS A 1 79 ? -14.550 -0.354 18.414 1.00 51.38 79 LYS A N 1
ATOM 606 C CA . LYS A 1 79 ? -14.502 -1.014 19.737 1.00 51.38 79 LYS A CA 1
ATOM 607 C C . LYS A 1 79 ? -14.010 -0.086 20.852 1.00 51.38 79 LYS A C 1
ATOM 609 O O . LYS A 1 79 ? -14.463 -0.208 21.989 1.00 51.38 79 LYS A O 1
ATOM 614 N N . ILE A 1 80 ? -13.125 0.864 20.538 1.00 52.50 80 ILE A N 1
ATOM 615 C CA . ILE A 1 80 ? -12.586 1.836 21.508 1.00 52.50 80 ILE A CA 1
ATOM 616 C C . ILE A 1 80 ? -13.664 2.844 21.976 1.00 52.50 80 ILE A C 1
ATOM 618 O O . ILE A 1 80 ? -13.502 3.477 23.017 1.00 52.50 80 ILE A O 1
ATOM 622 N N . CYS A 1 81 ? -14.811 2.941 21.292 1.00 49.97 81 CYS A N 1
ATOM 623 C CA . CYS A 1 81 ? -15.910 3.853 21.636 1.00 49.97 81 CYS A CA 1
ATOM 624 C C . CYS A 1 81 ? -17.087 3.207 22.411 1.00 49.97 81 CYS A C 1
ATOM 626 O O . CYS A 1 81 ? -18.230 3.610 22.223 1.00 49.97 81 CYS A O 1
ATOM 628 N N . ASN A 1 82 ? -16.822 2.298 23.360 1.00 50.06 82 ASN A N 1
ATOM 629 C CA . ASN A 1 82 ? -17.780 1.793 24.374 1.00 50.06 82 ASN A CA 1
ATOM 630 C C . ASN A 1 82 ? -18.753 0.655 23.988 1.00 50.06 82 ASN A C 1
ATOM 632 O O . ASN A 1 82 ? -19.850 0.595 24.540 1.00 50.06 82 ASN A O 1
ATOM 636 N N . SER A 1 83 ? -18.384 -0.314 23.143 1.00 49.97 83 SER A N 1
ATOM 637 C CA . SER A 1 83 ? -18.998 -1.658 23.239 1.00 49.97 83 SER A CA 1
ATOM 638 C C . SER A 1 83 ? -18.212 -2.730 22.483 1.00 49.97 83 SER A C 1
ATOM 640 O O . SER A 1 83 ? -17.740 -2.522 21.368 1.00 49.97 83 SER A O 1
ATOM 642 N N . ASN A 1 84 ? -18.078 -3.902 23.108 1.00 44.12 84 ASN A N 1
ATOM 643 C CA . ASN A 1 84 ? -17.441 -5.077 22.522 1.00 44.12 84 ASN A CA 1
ATOM 644 C C . ASN A 1 84 ? -18.312 -5.644 21.395 1.00 44.12 84 ASN A C 1
ATOM 646 O O . ASN A 1 84 ? -19.313 -6.308 21.663 1.00 44.12 84 ASN A O 1
ATOM 650 N N . TYR A 1 85 ? -17.903 -5.442 20.144 1.00 51.25 85 TYR A N 1
ATOM 651 C CA . TYR A 1 85 ? -18.407 -6.224 19.020 1.00 51.25 85 TYR A CA 1
ATOM 652 C C . TYR A 1 85 ? -17.347 -7.248 18.609 1.00 51.25 85 TYR A C 1
ATOM 654 O O . TYR A 1 85 ? -16.252 -6.880 18.189 1.00 51.25 85 TYR A O 1
ATOM 662 N N . SER A 1 86 ? -17.661 -8.536 18.759 1.00 44.75 86 SER A N 1
ATOM 663 C CA . SER A 1 86 ? -16.837 -9.649 18.273 1.00 44.75 86 SER A CA 1
ATOM 664 C C . SER A 1 86 ? -17.440 -10.192 16.976 1.00 44.75 86 SER A C 1
ATOM 666 O O . SER A 1 86 ? -18.433 -10.928 17.049 1.00 44.75 86 SER A O 1
ATOM 668 N N . PRO A 1 87 ? -16.864 -9.915 15.793 1.00 42.91 87 PRO A N 1
ATOM 669 C CA . PRO A 1 87 ? -17.273 -10.580 14.568 1.00 42.91 87 PRO A CA 1
ATOM 670 C C . PRO A 1 87 ? -16.657 -11.985 14.554 1.00 42.91 87 PRO A C 1
ATOM 672 O O . PRO A 1 87 ? -15.570 -12.229 14.046 1.00 42.91 87 PRO A O 1
ATOM 675 N N . GLY A 1 88 ? -17.359 -12.912 15.208 1.00 44.22 88 GLY A N 1
ATOM 676 C CA . GLY A 1 88 ? -16.980 -14.324 15.317 1.00 44.22 88 GLY A CA 1
ATOM 677 C C . GLY A 1 88 ? -18.160 -15.291 15.422 1.00 44.22 88 GLY A C 1
ATOM 678 O O . GLY A 1 88 ? -17.959 -16.499 15.324 1.00 44.22 88 GLY A O 1
ATOM 679 N N . LYS A 1 89 ? -19.407 -14.809 15.533 1.00 42.12 89 LYS A N 1
ATOM 680 C CA . LYS A 1 89 ? -20.579 -15.660 15.282 1.00 42.12 89 LYS A CA 1
ATOM 681 C C . LYS A 1 89 ? -20.761 -15.825 13.774 1.00 42.12 89 LYS A C 1
ATOM 683 O O . LYS A 1 89 ? -21.659 -15.248 13.171 1.00 42.12 89 LYS A O 1
ATOM 688 N N . ARG A 1 90 ? -19.899 -16.647 13.168 1.00 40.88 90 ARG A N 1
ATOM 689 C CA . ARG A 1 90 ? -20.323 -17.453 12.023 1.00 40.88 90 ARG A CA 1
ATOM 690 C C . ARG A 1 90 ? -21.547 -18.233 12.492 1.00 40.88 90 ARG A C 1
ATOM 692 O O . ARG A 1 90 ? -21.430 -19.076 13.375 1.00 40.88 90 ARG A O 1
ATOM 699 N N . ILE A 1 91 ? -22.709 -17.902 11.944 1.00 40.56 91 ILE A N 1
ATOM 700 C CA . ILE A 1 91 ? -23.821 -18.842 11.887 1.00 40.56 91 ILE A CA 1
ATOM 701 C C . ILE A 1 91 ? -23.354 -19.924 10.907 1.00 40.56 91 ILE A C 1
ATOM 703 O O . ILE A 1 91 ? -23.289 -19.683 9.702 1.00 40.56 91 ILE A O 1
ATOM 707 N N . LEU A 1 92 ? -22.915 -21.052 11.457 1.00 34.81 92 LEU A N 1
ATOM 708 C CA . LEU A 1 92 ? -23.067 -22.365 10.842 1.00 34.81 92 LEU A CA 1
ATOM 709 C C . LEU A 1 92 ? -24.139 -23.091 11.648 1.00 34.81 92 LEU A C 1
ATOM 711 O O . LEU A 1 92 ? -24.075 -22.987 12.896 1.00 34.81 92 LEU A O 1
#

Mean predicted aligned error: 11.45 Å

Radius of gyration: 16.67 Å; Cα contacts (8 Å, |Δi|>4): 60; chains: 1; bounding box: 37×39×47 Å

Nearest PDB structures (foldseek):
  8any-assembly1_F  TM=3.588E-01  e=1.923E+00  Homo sapiens
  7nqh-assembly1_BF  TM=3.030E-01  e=1.923E+00  Sus scrofa
  7po4-assembly1_F  TM=3.571E-01  e=4.623E+00  Homo sapiens
  6ydw-assembly1_BF  TM=3.541E-01  e=5.660E+00  Sus scrofa

Sequence (92 aa):
MKPSFRGADLIGKLRKNGFKYPILMLTGQITAPKGNQESDIVGDPLTDYVSKTAGYELLGARLLSQLNSYETSLEDRLKICNSNYSPGKRIL

Secondary structure (DSSP, 8-state):
---S--HHHHHHHHHHTT--S-EEEEES-SS----SSTTTTTT-TTEEEEETTS-HHHHHHHHHHHHHHHHHHHHHHHHTTT----TT----

Foldseek 3Di:
DDDPDDPQVVQLVCVVVPNDAAEEAAACDPDDPPDPDPDRQVPDPRYYYDYVPDD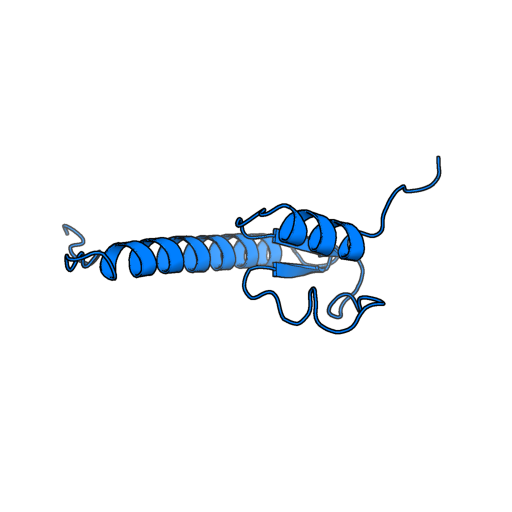PVVVVVVVVVSVVVVVVVVVVVVCVVDDDDDPPPPPD

Solvent-accessible surface area (backbone atoms only — not comparable to full-atom values): 5985 Å² total; per-residue (Å²): 137,80,84,92,71,55,72,65,62,49,49,48,51,40,47,76,72,66,56,82,71,74,43,79,43,79,31,91,51,94,58,81,81,80,56,97,56,84,61,67,63,91,65,36,92,52,51,52,76,43,42,66,84,51,55,69,67,60,53,51,53,49,52,53,53,52,50,53,55,50,52,51,51,51,52,52,58,53,41,75,73,80,52,92,77,76,99,70,81,73,87,124